Protein AF-A0A1Q9PB31-F1 (afdb_monomer)

Sequence (128 aa):
MGLLEYFLTTTDYSTPATEVIDMKRWLMDILACPVSDCRSELELEVFTSHNLEADGEDVEEIDEALITCPKCGRWYPVIDGIACMLPDNLRMDGKQRIEETAFLEKWKSRIASDIIENGIPFNLSSKD

Nearest PDB structures (foldseek):
  6ped-assembly1_B  TM=7.707E-01  e=3.924E-02  Homo sapiens
  6h1e-assembly1_B  TM=8.741E-01  e=3.099E-01  Homo sapiens
  8cm1-assembly1_A  TM=5.502E-01  e=1.393E+00  Vibrio cholerae
  6j6u-assembly1_A  TM=3.374E-01  e=1.680E+00  Rattus norvegicus
  6j6u-assembly1_B  TM=3.008E-01  e=2.159E+00  Rattus norvegicus

Structure (mmCIF, N/CA/C/O backbone):
data_AF-A0A1Q9PB31-F1
#
_entry.id   AF-A0A1Q9PB31-F1
#
loop_
_atom_site.group_PDB
_atom_site.id
_atom_site.type_symbol
_atom_site.label_atom_id
_atom_site.label_alt_id
_atom_site.label_comp_id
_atom_site.label_asym_id
_atom_site.label_entity_id
_atom_site.label_seq_id
_atom_site.pdbx_PDB_ins_code
_atom_site.Cartn_x
_atom_site.Cartn_y
_atom_site.Cartn_z
_atom_site.occupancy
_atom_site.B_iso_or_equiv
_atom_site.auth_seq_id
_atom_site.auth_comp_id
_atom_site.auth_asym_id
_atom_site.auth_atom_id
_atom_site.pdbx_PDB_model_num
ATOM 1 N N . MET A 1 1 ? -45.608 40.843 -12.382 1.00 43.25 1 MET A N 1
ATOM 2 C CA . MET A 1 1 ? -44.133 40.871 -12.448 1.00 43.25 1 MET A CA 1
ATOM 3 C C . MET A 1 1 ? -43.637 40.075 -11.261 1.00 43.25 1 MET A C 1
ATOM 5 O O . MET A 1 1 ? -43.737 40.558 -10.143 1.00 43.25 1 MET A O 1
ATOM 9 N N . GLY A 1 2 ? -43.308 38.805 -11.497 1.00 42.69 2 GLY A N 1
ATOM 10 C CA . GLY A 1 2 ? -42.937 37.858 -10.451 1.00 42.69 2 GLY A CA 1
ATOM 11 C C . GLY A 1 2 ? -41.508 38.105 -9.991 1.00 42.69 2 GLY A C 1
ATOM 12 O O . GLY A 1 2 ? -40.592 38.122 -10.809 1.00 42.69 2 GLY A O 1
ATOM 13 N N . LEU A 1 3 ? -41.348 38.313 -8.689 1.00 48.16 3 LEU A N 1
ATOM 14 C CA . LEU A 1 3 ? -40.068 38.257 -8.004 1.00 48.16 3 LEU A CA 1
ATOM 15 C C . LEU A 1 3 ? -39.685 36.779 -7.896 1.00 48.16 3 LEU A C 1
ATOM 17 O O . LEU A 1 3 ? -40.226 36.045 -7.076 1.00 48.16 3 LEU A O 1
ATOM 21 N N . LEU A 1 4 ? -38.798 36.332 -8.782 1.00 45.19 4 LEU A N 1
ATOM 22 C CA . LEU A 1 4 ? -38.023 35.115 -8.571 1.00 45.19 4 LEU A CA 1
ATOM 23 C C . LEU A 1 4 ? -36.955 35.448 -7.527 1.00 45.19 4 LEU A C 1
ATOM 25 O O . LEU A 1 4 ? -35.841 35.844 -7.865 1.00 45.19 4 LEU A O 1
ATOM 29 N N . GLU A 1 5 ? -37.320 35.330 -6.253 1.00 48.81 5 GLU A N 1
ATOM 30 C CA . GLU A 1 5 ? -36.352 35.191 -5.169 1.00 48.81 5 GLU A CA 1
ATOM 31 C C . GLU A 1 5 ? -35.698 33.818 -5.330 1.00 48.81 5 GLU A C 1
ATOM 33 O O . GLU A 1 5 ? -36.214 32.781 -4.915 1.00 48.81 5 GLU A O 1
ATOM 38 N N . TYR A 1 6 ? -34.579 33.816 -6.048 1.00 47.22 6 TYR A N 1
ATOM 39 C CA . TYR A 1 6 ? -33.664 32.693 -6.123 1.00 47.22 6 TYR A CA 1
ATOM 40 C C . TYR A 1 6 ? -33.068 32.531 -4.720 1.00 47.22 6 TYR A C 1
ATOM 42 O O . TYR A 1 6 ? -32.121 33.225 -4.351 1.00 47.22 6 TYR A O 1
ATOM 50 N N . PHE A 1 7 ? -33.680 31.668 -3.907 1.00 45.97 7 PHE A N 1
ATOM 51 C CA . PHE A 1 7 ? -33.103 31.182 -2.660 1.00 45.97 7 PHE A CA 1
ATOM 52 C C . PHE A 1 7 ? -31.785 30.480 -3.000 1.00 45.97 7 PHE A C 1
ATOM 54 O O . PHE A 1 7 ? -31.742 29.287 -3.291 1.00 45.97 7 PHE A O 1
ATOM 61 N N . LEU A 1 8 ? -30.694 31.241 -2.980 1.00 44.28 8 LEU A N 1
ATOM 62 C CA . LEU A 1 8 ? -29.371 30.707 -2.723 1.00 44.28 8 LEU A CA 1
ATOM 63 C C . LEU A 1 8 ? -29.416 30.211 -1.277 1.00 44.28 8 LEU A C 1
ATOM 65 O O . LEU A 1 8 ? -29.158 30.970 -0.347 1.00 44.28 8 LEU A O 1
ATOM 69 N N . THR A 1 9 ? -29.824 28.956 -1.075 1.00 47.12 9 THR A N 1
ATOM 70 C CA . THR A 1 9 ? -29.536 28.261 0.175 1.00 47.12 9 THR A CA 1
ATOM 71 C C . THR A 1 9 ? -28.024 28.225 0.273 1.00 47.12 9 THR A C 1
ATOM 73 O O . THR A 1 9 ? -27.353 27.510 -0.471 1.00 47.12 9 THR A O 1
ATOM 76 N N . THR A 1 10 ? -27.499 29.086 1.131 1.00 42.81 10 THR A N 1
ATOM 77 C CA . THR A 1 10 ? -26.133 29.052 1.613 1.00 42.81 10 THR A CA 1
ATOM 78 C C . THR A 1 10 ? -25.842 27.616 2.023 1.00 42.81 10 THR A C 1
ATOM 80 O O . THR A 1 10 ? -26.400 27.125 3.002 1.00 42.81 10 THR A O 1
ATOM 83 N N . THR A 1 11 ? -25.025 26.909 1.246 1.00 41.41 11 THR A N 1
ATOM 84 C CA . THR A 1 11 ? -24.346 25.719 1.746 1.00 41.41 11 THR A CA 1
ATOM 85 C C . THR A 1 11 ? -23.469 26.212 2.883 1.00 41.41 11 THR A C 1
ATOM 87 O O . THR A 1 11 ? -22.423 26.818 2.642 1.00 41.41 11 THR A O 1
ATOM 90 N N . ASP A 1 12 ? -23.961 26.060 4.108 1.00 41.66 12 ASP A N 1
ATOM 91 C CA . ASP A 1 12 ? -23.190 26.247 5.325 1.00 41.66 12 ASP A CA 1
ATOM 92 C C . ASP A 1 12 ? -22.089 25.179 5.294 1.00 41.66 12 ASP A C 1
ATOM 94 O O . ASP A 1 12 ? -22.291 24.026 5.666 1.00 41.66 12 ASP A O 1
ATOM 98 N N . TYR A 1 13 ? -20.933 25.539 4.730 1.00 46.16 13 TYR A N 1
ATOM 99 C CA . TYR A 1 13 ? -19.692 24.769 4.809 1.00 46.16 13 TYR A CA 1
ATOM 100 C C . TYR A 1 13 ? -19.135 24.930 6.228 1.00 46.16 13 TYR A C 1
ATOM 102 O O . TYR A 1 13 ? -18.105 25.560 6.456 1.00 46.16 13 TYR A O 1
ATOM 110 N N . SER A 1 14 ? -19.871 24.404 7.199 1.00 52.66 14 SER A N 1
ATOM 111 C CA . SER A 1 14 ? -19.438 24.241 8.581 1.00 52.66 14 SER A CA 1
ATOM 112 C C . SER A 1 14 ? -19.241 22.758 8.886 1.00 52.66 14 SER A C 1
ATOM 114 O O . SER A 1 14 ? -19.644 22.261 9.930 1.00 52.66 14 SER A O 1
ATOM 116 N N . THR A 1 15 ? -18.598 22.025 7.973 1.00 55.03 15 THR A N 1
ATOM 117 C CA . THR A 1 15 ? -18.034 20.715 8.303 1.00 55.03 15 THR A CA 1
ATOM 118 C C . THR A 1 15 ? -16.854 20.941 9.259 1.00 55.03 15 THR A C 1
ATOM 120 O O . THR A 1 15 ? -15.930 21.684 8.907 1.00 55.03 15 THR A O 1
ATOM 123 N N . PRO A 1 16 ? -16.857 20.369 10.478 1.00 51.62 16 PRO A N 1
ATOM 124 C CA . PRO A 1 16 ? -15.686 20.413 11.339 1.00 51.62 16 PRO A CA 1
ATOM 125 C C . PRO A 1 16 ? -14.508 19.740 10.625 1.00 51.62 16 PRO A C 1
ATOM 127 O O . PRO A 1 16 ? -14.679 18.753 9.915 1.00 51.62 16 PRO A O 1
ATOM 130 N N . ALA A 1 17 ? -13.307 20.294 10.792 1.00 51.03 17 ALA A N 1
ATOM 131 C CA . ALA A 1 17 ? -12.072 19.885 10.116 1.00 51.03 17 ALA A CA 1
ATOM 132 C C . ALA A 1 17 ? -11.529 18.501 10.554 1.00 51.03 17 ALA A C 1
ATOM 134 O O . ALA A 1 17 ? -10.317 18.321 10.638 1.00 51.03 17 ALA A O 1
ATOM 135 N N . THR A 1 18 ? -12.399 17.546 10.885 1.00 51.62 18 THR A N 1
ATOM 136 C CA . THR A 1 18 ? -12.035 16.271 11.522 1.00 51.62 18 THR A CA 1
ATOM 137 C C . THR A 1 18 ? -12.705 15.036 10.924 1.00 51.62 18 THR A C 1
ATOM 139 O O . THR A 1 18 ? -12.462 13.952 11.432 1.00 51.62 18 THR A O 1
ATOM 142 N N . GLU A 1 19 ? -13.501 15.147 9.860 1.00 57.59 19 GLU A N 1
ATOM 143 C CA . GLU A 1 19 ? -13.928 13.961 9.099 1.00 57.59 19 GLU A CA 1
ATOM 144 C C . GLU A 1 19 ? -12.943 13.725 7.949 1.00 57.59 19 GLU A C 1
ATOM 146 O O . GLU A 1 19 ? -13.194 14.069 6.792 1.00 57.59 19 GLU A O 1
ATOM 151 N N . VAL A 1 20 ? -11.758 13.215 8.293 1.00 60.16 20 VAL A N 1
ATOM 152 C CA . VAL A 1 20 ? -10.903 12.547 7.307 1.00 60.16 20 VAL A CA 1
ATOM 153 C C . VAL A 1 20 ? -11.622 11.245 6.969 1.00 60.16 20 VAL A C 1
ATOM 155 O O . VAL A 1 20 ? -11.999 10.508 7.868 1.00 60.16 20 VAL A O 1
ATOM 158 N N . ILE A 1 21 ? -11.917 11.022 5.689 1.00 70.25 21 ILE A N 1
ATOM 159 C CA . ILE A 1 21 ? -12.553 9.780 5.245 1.00 70.25 21 ILE A CA 1
ATOM 160 C C . ILE A 1 21 ? -11.434 8.756 5.106 1.00 70.25 21 ILE A C 1
ATOM 162 O O . ILE A 1 21 ? -10.625 8.878 4.182 1.00 70.25 21 ILE A O 1
ATOM 166 N N . ASP A 1 22 ? -11.398 7.782 6.010 1.00 88.94 22 ASP A N 1
ATOM 167 C CA . ASP A 1 22 ? -10.352 6.770 6.043 1.00 88.94 22 ASP A CA 1
ATOM 168 C C . ASP A 1 22 ? -10.702 5.540 5.175 1.00 88.94 22 ASP A C 1
ATOM 170 O O . ASP A 1 22 ? -11.779 5.440 4.565 1.00 88.94 22 ASP A O 1
ATOM 174 N N . MET A 1 23 ? -9.770 4.588 5.028 1.00 94.94 23 MET A N 1
ATOM 175 C CA . MET A 1 23 ? -9.977 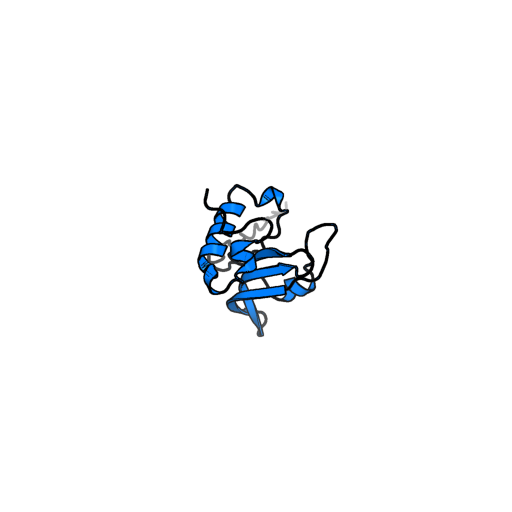3.451 4.127 1.00 94.94 23 MET A CA 1
ATOM 176 C C . MET A 1 23 ? -11.007 2.487 4.715 1.00 94.94 23 MET A C 1
ATOM 178 O O . MET A 1 23 ? -10.771 1.817 5.719 1.00 94.94 23 MET A O 1
ATOM 182 N N . LYS A 1 24 ? -12.132 2.306 4.024 1.00 94.12 24 LYS A N 1
ATOM 183 C CA . LYS A 1 24 ? -13.128 1.297 4.405 1.00 94.12 24 LYS A CA 1
ATOM 184 C C . LYS A 1 24 ? -12.643 -0.112 4.079 1.00 94.12 24 LYS A C 1
ATOM 186 O O . LYS A 1 24 ? -12.180 -0.371 2.967 1.00 94.12 24 LYS A O 1
ATOM 191 N N . ARG A 1 25 ? -12.843 -1.063 4.997 1.00 94.38 25 ARG A N 1
ATOM 192 C CA . ARG A 1 25 ? -12.388 -2.456 4.820 1.00 94.38 25 ARG A CA 1
ATOM 193 C C . ARG A 1 25 ? -12.965 -3.149 3.580 1.00 94.38 25 ARG A C 1
ATOM 195 O O . ARG A 1 25 ? -12.232 -3.872 2.910 1.00 94.38 25 ARG A O 1
ATOM 202 N N . TRP A 1 26 ? -14.230 -2.890 3.237 1.00 93.94 26 TRP A N 1
ATOM 203 C CA . TRP A 1 26 ? -14.885 -3.473 2.052 1.00 93.94 26 TRP A CA 1
ATOM 204 C C . TRP A 1 26 ? -14.193 -3.096 0.734 1.00 93.94 26 TRP A C 1
ATOM 206 O O . TRP A 1 26 ? -14.376 -3.774 -0.272 1.00 93.94 26 TRP A O 1
ATOM 216 N N . LEU A 1 27 ? -13.363 -2.043 0.711 1.00 95.38 27 LEU A N 1
ATOM 217 C CA . LEU A 1 27 ? -12.576 -1.690 -0.469 1.00 95.38 27 LEU A CA 1
ATOM 218 C C . LEU A 1 27 ? -11.694 -2.871 -0.921 1.00 95.38 27 LEU A C 1
ATOM 220 O O . LEU A 1 27 ? -11.500 -3.065 -2.119 1.00 95.38 27 LEU A O 1
ATOM 224 N N . MET A 1 28 ? -11.236 -3.716 0.009 1.00 96.81 28 MET A N 1
ATOM 225 C CA . MET A 1 28 ? -10.475 -4.929 -0.314 1.00 96.81 28 MET A CA 1
ATOM 226 C C . MET A 1 28 ? -11.270 -5.966 -1.120 1.00 96.81 28 MET A C 1
ATOM 228 O O . MET A 1 28 ? -10.652 -6.755 -1.828 1.00 96.81 28 MET A O 1
ATOM 232 N N . ASP A 1 29 ? -12.605 -5.934 -1.088 1.00 96.69 29 ASP A N 1
ATOM 233 C CA . ASP A 1 29 ? -13.455 -6.845 -1.869 1.00 96.69 29 ASP A CA 1
ATOM 234 C C . ASP A 1 29 ? -13.458 -6.496 -3.367 1.00 96.69 29 ASP A C 1
ATOM 236 O O . ASP A 1 29 ? -13.816 -7.323 -4.207 1.00 96.69 29 ASP A O 1
ATOM 240 N N . ILE A 1 30 ? -13.076 -5.260 -3.712 1.00 97.19 30 ILE A N 1
ATOM 241 C CA . ILE A 1 30 ? -13.055 -4.765 -5.095 1.00 97.19 30 ILE A CA 1
ATOM 242 C C . ILE A 1 30 ? -11.649 -4.442 -5.608 1.00 97.19 30 ILE A C 1
ATOM 244 O O . ILE A 1 30 ? -11.456 -4.316 -6.821 1.00 97.19 30 ILE A O 1
ATOM 248 N N . LEU A 1 31 ? -10.665 -4.283 -4.718 1.00 97.19 31 LEU A N 1
ATOM 249 C CA . LEU A 1 31 ? -9.284 -4.035 -5.110 1.00 97.19 31 LEU A CA 1
ATOM 250 C C . LEU A 1 31 ? -8.623 -5.302 -5.660 1.00 97.19 31 LEU A C 1
ATOM 252 O O . LEU A 1 31 ? -8.804 -6.412 -5.175 1.00 97.19 31 LEU A O 1
ATOM 256 N N . ALA A 1 32 ? -7.772 -5.101 -6.660 1.00 97.94 32 ALA A N 1
ATOM 257 C CA . ALA A 1 32 ? -6.876 -6.114 -7.196 1.00 97.94 32 ALA A CA 1
ATOM 258 C C . ALA A 1 32 ? -5.522 -5.473 -7.491 1.00 97.94 32 ALA A C 1
ATOM 260 O O . ALA A 1 32 ? -5.426 -4.253 -7.659 1.00 97.94 32 ALA A O 1
ATOM 261 N N . CYS A 1 33 ? -4.468 -6.286 -7.594 1.00 98.38 33 CYS A N 1
ATOM 262 C CA . CYS A 1 33 ? -3.139 -5.779 -7.925 1.00 98.38 33 CYS A CA 1
ATOM 263 C C . CYS A 1 33 ? -3.185 -4.901 -9.197 1.00 98.38 33 CYS A C 1
ATOM 265 O O . CYS A 1 33 ? -3.637 -5.376 -10.245 1.00 98.38 33 CYS A O 1
ATOM 267 N N . PRO A 1 34 ? -2.707 -3.640 -9.149 1.00 97.50 34 PRO A N 1
ATOM 268 C CA . PRO A 1 34 ? -2.843 -2.689 -10.253 1.00 97.50 34 PRO A CA 1
ATOM 269 C C . PRO A 1 34 ? -1.918 -3.006 -11.435 1.00 97.50 34 PRO A C 1
ATOM 271 O O . PRO A 1 34 ? -2.101 -2.464 -12.525 1.00 97.50 34 PRO A O 1
ATOM 274 N N . VAL A 1 35 ? -0.941 -3.902 -11.253 1.00 97.94 35 VAL A N 1
ATOM 275 C CA . VAL A 1 35 ? -0.048 -4.354 -12.327 1.00 97.94 35 VAL A CA 1
ATOM 276 C C . VAL A 1 35 ? -0.859 -5.105 -13.384 1.00 97.94 35 VAL A C 1
ATOM 278 O O . VAL A 1 35 ? -1.523 -6.098 -13.071 1.00 97.94 35 VAL A O 1
ATOM 281 N N . SER A 1 36 ? -0.771 -4.641 -14.636 1.00 94.75 36 SER A N 1
ATOM 282 C CA . SER A 1 36 ? -1.597 -5.095 -15.767 1.00 94.75 36 SER A CA 1
ATOM 283 C C . SER A 1 36 ? -1.614 -6.610 -15.944 1.00 94.75 36 SER A C 1
ATOM 285 O O . SER A 1 36 ? -2.680 -7.174 -16.171 1.00 94.75 36 SER A O 1
ATOM 287 N N . ASP A 1 37 ? -0.458 -7.249 -15.768 1.00 96.38 37 ASP A N 1
ATOM 288 C CA . ASP A 1 37 ? -0.259 -8.678 -16.029 1.00 96.38 37 ASP A CA 1
ATOM 289 C C . ASP A 1 37 ? -0.384 -9.524 -14.746 1.00 96.38 37 ASP A C 1
ATOM 291 O O . ASP A 1 37 ? -0.284 -10.753 -14.768 1.00 96.38 37 ASP A O 1
ATOM 295 N N . CYS A 1 38 ? -0.607 -8.872 -13.599 1.00 97.81 38 CYS A N 1
ATOM 296 C CA . CYS A 1 38 ? -0.761 -9.537 -12.312 1.00 97.81 38 CYS A CA 1
ATOM 297 C C . CYS A 1 38 ? -2.237 -9.733 -11.959 1.00 97.81 38 CYS A C 1
ATOM 299 O O . CYS A 1 38 ? -2.669 -10.886 -11.857 1.00 97.81 38 CYS A O 1
ATOM 301 N N . ARG A 1 39 ? -2.968 -8.619 -11.757 1.00 97.31 39 ARG A N 1
ATOM 302 C CA . ARG A 1 39 ? -4.405 -8.535 -11.406 1.00 97.31 39 ARG A CA 1
ATOM 303 C C . ARG A 1 39 ? -4.884 -9.528 -10.336 1.00 97.31 39 ARG A C 1
ATOM 305 O O . ARG A 1 39 ? -6.039 -9.930 -10.348 1.00 97.31 39 ARG A O 1
ATOM 312 N N . SER A 1 40 ? -3.991 -9.977 -9.458 1.00 97.94 40 SER A N 1
ATOM 313 C CA . SER A 1 40 ? -4.297 -11.000 -8.451 1.00 97.94 40 SER A CA 1
ATOM 314 C C . SER A 1 40 ? -4.819 -10.389 -7.163 1.00 97.94 40 SER A C 1
ATOM 316 O O . SER A 1 40 ? -4.728 -9.172 -6.977 1.00 97.94 40 SER A O 1
ATOM 318 N N . GLU A 1 41 ? -5.348 -11.258 -6.304 1.00 98.06 41 GLU A N 1
ATOM 319 C CA . GLU A 1 41 ? -5.808 -10.916 -4.962 1.00 98.06 41 GLU A CA 1
ATOM 320 C C . GLU A 1 41 ? -4.693 -10.265 -4.135 1.00 98.06 41 GLU A C 1
ATOM 322 O O . GLU A 1 41 ? -3.493 -10.456 -4.384 1.00 98.06 41 GLU A O 1
ATOM 327 N N . LEU A 1 42 ? -5.128 -9.442 -3.189 1.00 98.56 42 LEU A N 1
ATOM 328 C CA . LEU A 1 42 ? -4.291 -8.636 -2.318 1.00 98.56 42 LEU A CA 1
ATOM 329 C C . LEU A 1 42 ? -4.522 -9.053 -0.868 1.00 98.56 42 LEU A C 1
ATOM 331 O O . LEU A 1 42 ? -5.643 -9.370 -0.479 1.00 98.56 42 LEU A O 1
ATOM 335 N N . GLU A 1 43 ? -3.465 -9.003 -0.073 1.00 98.44 43 GLU A N 1
ATOM 336 C CA . GLU A 1 43 ? -3.515 -9.203 1.372 1.00 98.44 43 GLU A CA 1
ATOM 337 C C . GLU A 1 43 ? -3.393 -7.847 2.074 1.00 98.44 43 GLU A C 1
ATOM 339 O O . GLU A 1 43 ? -2.791 -6.920 1.532 1.00 98.44 43 GLU A O 1
ATOM 344 N N . LEU A 1 44 ? -3.985 -7.720 3.263 1.00 98.44 44 LEU A N 1
ATOM 345 C CA . LEU A 1 44 ? -4.017 -6.484 4.046 1.00 98.44 44 LEU A CA 1
ATOM 346 C C . LEU A 1 44 ? -3.533 -6.755 5.472 1.00 98.44 44 LEU A C 1
ATOM 348 O O . LEU A 1 44 ? -4.124 -7.563 6.188 1.00 98.44 44 LEU A O 1
ATOM 352 N N . GLU A 1 45 ? -2.524 -6.012 5.911 1.00 98.38 45 GLU A N 1
ATOM 353 C CA . GLU A 1 45 ? -2.090 -5.945 7.304 1.00 98.38 45 GLU A CA 1
ATOM 354 C C . GLU A 1 45 ? -2.425 -4.566 7.883 1.00 98.38 45 GLU A C 1
ATOM 356 O O . GLU A 1 45 ? -1.870 -3.559 7.454 1.00 98.38 45 GLU A O 1
ATOM 361 N N . VAL A 1 46 ? -3.329 -4.507 8.864 1.00 98.50 46 VAL A N 1
ATOM 362 C CA . VAL A 1 46 ? -3.737 -3.239 9.491 1.00 98.50 46 VAL A CA 1
ATOM 363 C C . VAL A 1 46 ? -2.788 -2.861 10.625 1.00 98.50 46 VAL A C 1
ATOM 365 O O . VAL A 1 46 ? -2.513 -3.655 11.535 1.00 98.50 46 VAL A O 1
ATOM 368 N N . PHE A 1 47 ? -2.299 -1.623 10.585 1.00 98.25 47 PHE A N 1
ATOM 369 C CA . PHE A 1 47 ? -1.440 -1.063 11.617 1.00 98.25 47 PHE A CA 1
ATOM 370 C C . PHE A 1 47 ? -2.211 -0.222 12.623 1.00 98.25 47 PHE A C 1
ATOM 372 O O . PHE A 1 47 ? -2.032 -0.452 13.825 1.00 98.25 47 PHE A O 1
ATOM 379 N N . THR A 1 48 ? -3.075 0.670 12.141 1.00 97.94 48 THR A N 1
ATOM 380 C CA . THR A 1 48 ? -4.027 1.441 12.945 1.00 97.94 48 THR A CA 1
ATOM 381 C C . THR A 1 48 ? -5.383 1.504 12.248 1.00 97.94 48 THR A C 1
ATOM 383 O O . THR A 1 48 ? -5.471 1.520 11.018 1.00 97.94 48 THR A O 1
ATOM 386 N N . SER A 1 49 ? -6.435 1.488 13.056 1.00 96.62 49 SER A N 1
ATOM 387 C CA . SER A 1 49 ? -7.812 1.706 12.636 1.00 96.62 49 SER A CA 1
ATOM 388 C C . SER A 1 49 ? -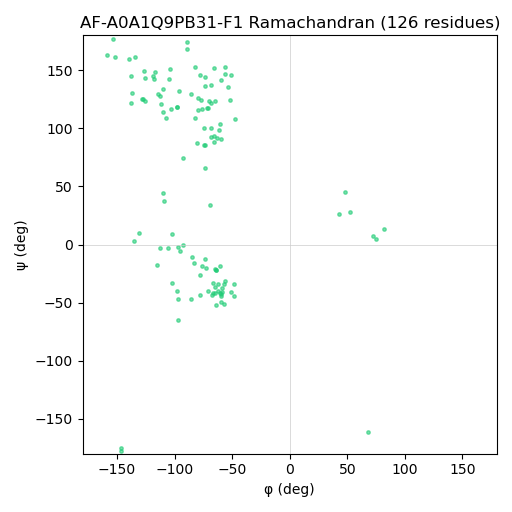8.601 2.302 13.793 1.00 96.62 49 SER A C 1
ATOM 390 O O . SER A 1 49 ? -8.207 2.196 14.965 1.00 96.62 49 SER A O 1
ATOM 392 N N . HIS A 1 50 ? -9.737 2.902 13.468 1.00 93.38 50 HIS A N 1
ATOM 393 C CA . HIS A 1 50 ? -10.706 3.370 14.441 1.00 93.38 50 HIS A CA 1
ATOM 394 C C . HIS A 1 50 ? -12.125 2.964 14.021 1.00 93.38 50 HIS A C 1
ATOM 396 O O . HIS A 1 50 ? -12.368 2.590 12.877 1.00 93.38 50 HIS A O 1
ATOM 402 N N . ASN A 1 51 ? -13.061 2.982 14.972 1.00 91.06 51 ASN A N 1
ATOM 403 C CA . ASN A 1 51 ? -14.470 2.712 14.690 1.00 91.06 51 ASN A CA 1
ATOM 404 C C . ASN A 1 51 ? -15.266 4.014 14.702 1.00 91.06 51 ASN A C 1
ATOM 406 O O . ASN A 1 51 ? -15.029 4.880 15.549 1.00 91.06 51 ASN A O 1
ATOM 410 N N . LEU A 1 52 ? -16.235 4.103 13.798 1.00 88.44 52 LEU A N 1
ATOM 411 C CA . LEU A 1 52 ? -17.210 5.181 13.707 1.00 88.44 52 LEU A CA 1
ATOM 412 C C . LEU A 1 52 ? -18.618 4.588 13.716 1.00 88.44 52 LEU A C 1
ATOM 414 O O . LEU A 1 52 ? -18.862 3.546 13.109 1.00 88.44 52 LEU A O 1
ATOM 418 N N . GLU A 1 53 ? -19.551 5.279 14.365 1.00 87.88 53 GLU A N 1
ATOM 419 C CA . GLU A 1 53 ? -20.972 4.955 14.253 1.00 87.88 53 GLU A CA 1
ATOM 420 C C . GLU A 1 53 ? -21.520 5.541 12.943 1.00 87.88 53 GLU A C 1
ATOM 422 O O . GLU A 1 53 ? -21.577 6.761 12.771 1.00 87.88 53 GLU A O 1
ATOM 427 N N . ALA A 1 54 ? -21.957 4.678 12.028 1.00 83.75 54 ALA A N 1
ATOM 428 C CA . ALA A 1 54 ? -22.624 5.055 10.786 1.00 83.75 54 ALA A CA 1
ATOM 429 C C . ALA A 1 54 ? -23.947 4.292 10.669 1.00 83.75 54 ALA A C 1
ATOM 431 O O . ALA A 1 54 ? -23.977 3.072 10.783 1.00 83.75 54 ALA A O 1
ATOM 432 N N . ASP A 1 55 ? -25.058 5.010 10.484 1.00 87.69 55 ASP A N 1
ATOM 433 C CA . ASP A 1 55 ? -26.409 4.431 10.393 1.00 87.69 55 ASP A CA 1
ATOM 434 C C . ASP A 1 55 ? -26.794 3.497 11.568 1.00 87.69 55 ASP A C 1
ATOM 436 O O . ASP A 1 55 ? -27.644 2.618 11.435 1.00 87.69 55 ASP A O 1
ATOM 440 N N . GLY A 1 56 ? -26.213 3.729 12.752 1.00 89.12 56 GLY A N 1
ATOM 441 C CA . GLY A 1 56 ? -26.449 2.922 13.954 1.00 89.12 56 GLY A CA 1
ATOM 442 C C . GLY A 1 56 ? -25.635 1.626 14.022 1.00 89.12 56 GLY A C 1
ATOM 443 O O . GLY A 1 56 ? -25.935 0.774 14.859 1.00 89.12 56 GLY A O 1
ATOM 444 N N . GLU A 1 57 ? -24.626 1.478 13.163 1.00 88.75 57 GLU A N 1
ATOM 445 C CA . GLU A 1 57 ? -23.680 0.363 13.154 1.00 88.75 57 GLU A CA 1
ATOM 446 C C . GLU A 1 57 ? -22.248 0.860 13.408 1.00 88.75 57 GLU A C 1
ATOM 448 O O . GLU A 1 57 ? -21.855 1.921 12.921 1.00 88.75 57 GLU A O 1
ATOM 453 N N . ASP A 1 58 ? -21.462 0.078 14.157 1.00 89.44 58 ASP A N 1
ATOM 454 C CA . ASP A 1 58 ? -20.023 0.306 14.322 1.00 89.44 58 ASP A CA 1
ATOM 455 C C . ASP A 1 58 ? -19.286 -0.149 13.056 1.00 89.44 58 ASP A C 1
ATOM 457 O O . ASP A 1 58 ? -19.273 -1.337 12.715 1.00 89.44 58 ASP A O 1
ATOM 461 N N . VAL A 1 59 ? -18.650 0.796 12.367 1.00 89.62 59 VAL A N 1
ATOM 462 C CA . VAL A 1 59 ? -17.879 0.559 11.144 1.00 89.62 59 VAL A CA 1
ATOM 463 C C . VAL A 1 59 ? -16.408 0.858 11.404 1.00 89.62 59 VAL A C 1
ATOM 465 O O . VAL A 1 59 ? -16.065 1.928 11.897 1.00 89.62 59 VAL A O 1
ATOM 468 N N . GLU A 1 60 ? -15.534 -0.081 11.039 1.00 92.06 60 GLU A N 1
ATOM 469 C CA . GLU A 1 60 ? -14.084 0.116 11.094 1.00 92.06 60 GLU A CA 1
ATOM 470 C C . GLU A 1 60 ? -13.597 0.917 9.876 1.00 92.06 60 GLU A C 1
ATOM 472 O O . GLU A 1 60 ? -13.803 0.508 8.724 1.00 92.06 60 GLU A O 1
ATOM 477 N N . GLU A 1 61 ? -12.882 2.008 10.139 1.00 94.00 61 GLU A N 1
ATOM 478 C CA . GLU A 1 61 ? -12.096 2.747 9.155 1.00 94.00 61 GLU A CA 1
ATOM 479 C C . GLU A 1 61 ? -10.595 2.574 9.431 1.00 94.00 61 GLU A C 1
ATOM 481 O O . GLU A 1 61 ? -10.131 2.602 10.572 1.00 94.00 61 GLU A O 1
ATOM 486 N N . ILE A 1 62 ? -9.832 2.302 8.373 1.00 97.12 62 ILE A N 1
ATOM 487 C CA . ILE A 1 62 ? -8.406 1.979 8.434 1.00 97.12 62 ILE A CA 1
ATOM 488 C C . ILE A 1 62 ? -7.602 3.241 8.125 1.00 97.12 62 ILE A C 1
ATOM 490 O O . ILE A 1 62 ? -7.664 3.725 6.995 1.00 97.12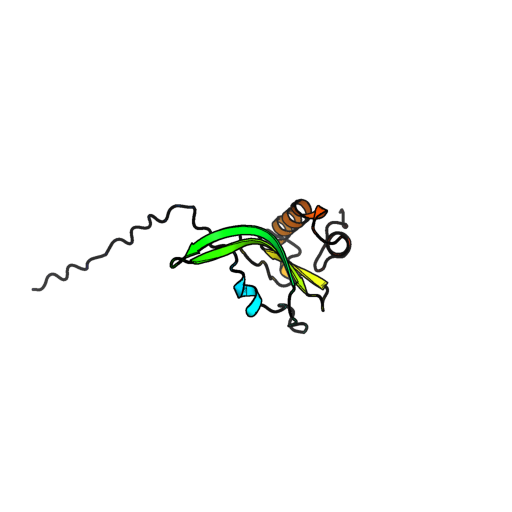 62 ILE A O 1
ATOM 494 N N . ASP A 1 63 ? -6.791 3.703 9.079 1.00 96.62 63 ASP A N 1
ATOM 495 C CA . ASP A 1 63 ? -5.923 4.875 8.884 1.00 96.62 63 ASP A CA 1
ATOM 496 C C . ASP A 1 63 ? -4.594 4.464 8.236 1.00 96.62 63 ASP A C 1
ATOM 498 O O . ASP A 1 63 ? -4.137 5.073 7.267 1.00 96.62 63 ASP A O 1
ATOM 502 N N . GLU A 1 64 ? -3.965 3.402 8.754 1.00 98.31 64 GLU A N 1
ATOM 503 C CA . GLU A 1 64 ? -2.670 2.918 8.279 1.00 98.31 64 GLU A CA 1
ATOM 504 C C . GLU A 1 64 ? -2.643 1.400 8.156 1.00 98.31 64 GLU A C 1
ATOM 506 O O . GLU A 1 64 ? -2.959 0.657 9.089 1.00 98.31 64 GLU A O 1
ATOM 511 N N . ALA A 1 65 ? -2.196 0.922 7.002 1.00 98.62 65 ALA A N 1
ATOM 512 C CA . ALA A 1 65 ? -2.102 -0.498 6.699 1.00 98.62 65 ALA A CA 1
ATOM 513 C C . ALA A 1 65 ? -1.100 -0.762 5.576 1.00 98.62 65 ALA A C 1
ATOM 515 O O . ALA A 1 65 ? -0.741 0.135 4.815 1.00 98.6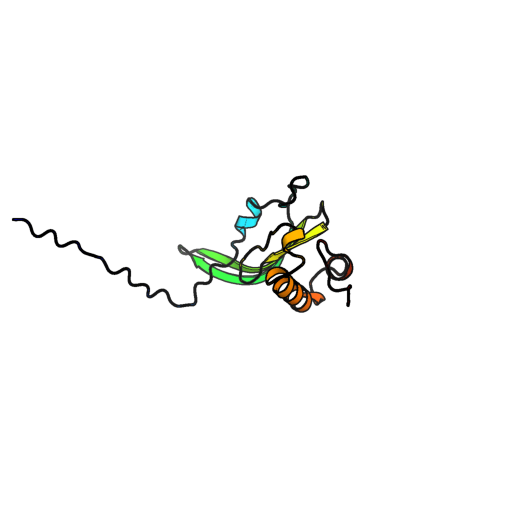2 65 ALA A O 1
ATOM 516 N N . LEU A 1 66 ? -0.665 -2.009 5.444 1.00 98.75 66 LEU A N 1
ATOM 517 C CA . LEU A 1 66 ? 0.139 -2.475 4.325 1.00 98.75 66 LEU A CA 1
ATOM 518 C C . LEU A 1 66 ? -0.672 -3.454 3.483 1.00 98.75 66 LEU A C 1
ATOM 520 O O . LEU A 1 66 ? -1.104 -4.497 3.965 1.00 98.75 66 LEU A O 1
ATOM 524 N N . ILE A 1 67 ? -0.844 -3.126 2.210 1.00 98.81 67 ILE A N 1
ATOM 525 C CA . ILE A 1 67 ? -1.418 -4.019 1.212 1.00 98.81 67 ILE A CA 1
ATOM 526 C C . ILE A 1 67 ? -0.273 -4.707 0.472 1.00 98.81 67 ILE A C 1
ATOM 528 O O . ILE A 1 67 ? 0.650 -4.043 -0.001 1.00 98.81 67 ILE A O 1
ATOM 532 N N . TH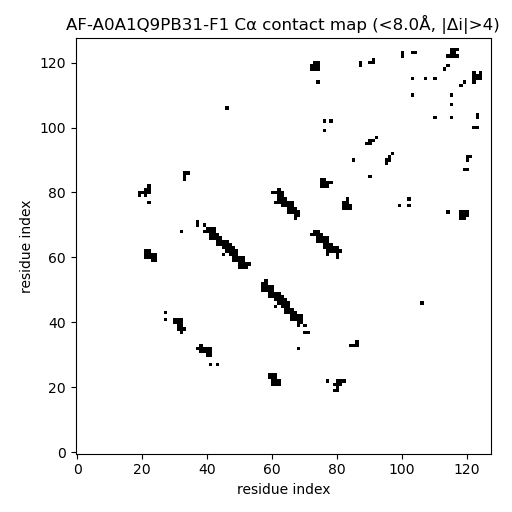R A 1 68 ? -0.327 -6.023 0.311 1.00 98.62 68 THR A N 1
ATOM 533 C CA . THR A 1 68 ? 0.692 -6.794 -0.415 1.00 98.62 68 THR A CA 1
ATOM 534 C C . THR A 1 68 ? 0.058 -7.659 -1.495 1.00 98.62 68 THR A C 1
ATOM 536 O O . THR A 1 68 ? -1.084 -8.100 -1.393 1.00 98.62 68 THR A O 1
ATOM 539 N N . CYS A 1 69 ? 0.792 -7.891 -2.583 1.00 98.56 69 CYS A N 1
ATOM 540 C CA . CYS A 1 69 ? 0.393 -8.854 -3.600 1.00 98.56 69 CYS A CA 1
ATOM 541 C C . CYS A 1 69 ? 1.284 -10.101 -3.513 1.00 98.56 69 CYS A C 1
ATOM 543 O O . CYS A 1 69 ? 2.439 -10.034 -3.950 1.00 98.56 69 CYS A O 1
ATOM 545 N N . PRO A 1 70 ? 0.767 -11.258 -3.058 1.00 97.75 70 PRO A N 1
ATOM 546 C CA . PRO A 1 70 ? 1.569 -12.476 -2.917 1.00 97.75 70 PRO A CA 1
ATOM 547 C C . PRO A 1 70 ? 2.075 -13.026 -4.261 1.00 97.75 70 PRO A C 1
ATOM 549 O O . PRO A 1 70 ? 3.070 -13.744 -4.303 1.00 97.75 70 PRO A O 1
ATOM 552 N N . LYS A 1 71 ? 1.436 -12.672 -5.388 1.00 98.31 71 LYS A N 1
ATOM 553 C CA . LYS A 1 71 ? 1.871 -13.113 -6.724 1.00 98.31 71 LYS A CA 1
ATOM 554 C C . LYS A 1 71 ? 3.077 -12.342 -7.261 1.00 98.31 71 LYS A C 1
ATOM 556 O O . LYS A 1 71 ? 3.939 -12.950 -7.887 1.00 98.31 71 LYS A O 1
ATOM 561 N N . CYS A 1 72 ? 3.113 -11.015 -7.110 1.00 97.81 72 CYS A N 1
ATOM 562 C CA . CYS A 1 72 ? 4.163 -10.181 -7.716 1.00 97.81 72 CYS A CA 1
ATOM 563 C C . CYS A 1 72 ? 5.112 -9.521 -6.707 1.00 97.81 72 CYS A C 1
ATOM 565 O O . CYS A 1 72 ? 6.031 -8.825 -7.136 1.00 97.81 72 CYS A O 1
ATOM 567 N N . GLY A 1 73 ? 4.884 -9.706 -5.404 1.00 97.38 73 GLY A N 1
ATOM 568 C CA . GLY A 1 73 ? 5.746 -9.209 -4.327 1.00 97.38 73 GLY A CA 1
ATOM 569 C C . GLY A 1 73 ? 5.687 -7.697 -4.094 1.00 97.38 73 GLY A C 1
ATOM 570 O O . GLY A 1 73 ? 6.484 -7.166 -3.327 1.00 97.38 73 GLY A O 1
ATOM 571 N N . ARG A 1 74 ? 4.772 -6.977 -4.757 1.00 98.44 74 ARG A N 1
ATOM 572 C CA . ARG A 1 74 ? 4.608 -5.533 -4.544 1.00 98.44 74 ARG A CA 1
ATOM 573 C C . ARG A 1 74 ? 3.846 -5.248 -3.269 1.00 98.44 74 ARG A C 1
ATOM 575 O O . ARG A 1 74 ? 2.892 -5.952 -2.940 1.00 98.44 74 ARG A O 1
ATOM 582 N N . TRP A 1 75 ? 4.231 -4.157 -2.631 1.00 98.62 75 TRP A N 1
ATOM 583 C CA . TRP A 1 75 ? 3.559 -3.611 -1.466 1.00 98.62 75 TRP A CA 1
ATOM 584 C C . TRP A 1 75 ? 3.005 -2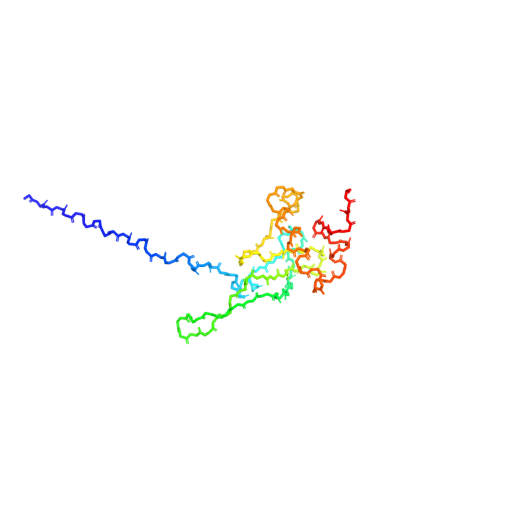.216 -1.777 1.00 98.62 75 TRP A C 1
ATOM 586 O O . TRP A 1 75 ? 3.580 -1.477 -2.580 1.00 98.62 75 TRP A O 1
ATOM 596 N N . TYR A 1 76 ? 1.889 -1.858 -1.152 1.00 98.56 76 TYR A N 1
ATOM 597 C CA . TYR A 1 76 ? 1.194 -0.579 -1.285 1.00 98.56 76 TYR A CA 1
ATOM 598 C C . TYR A 1 76 ? 0.741 -0.139 0.109 1.00 98.56 76 TYR A C 1
ATOM 600 O O . TYR A 1 76 ? 0.034 -0.900 0.768 1.00 98.56 76 TYR A O 1
ATOM 608 N N . PRO A 1 77 ? 1.144 1.034 0.603 1.00 98.56 77 PRO A N 1
ATOM 609 C CA . PRO A 1 77 ? 0.704 1.480 1.912 1.00 98.56 77 PRO A CA 1
ATOM 610 C C . PRO A 1 77 ? -0.681 2.127 1.832 1.00 98.56 77 PRO A C 1
ATOM 612 O O . PRO A 1 77 ? -1.070 2.696 0.810 1.00 98.56 77 PRO A O 1
ATOM 61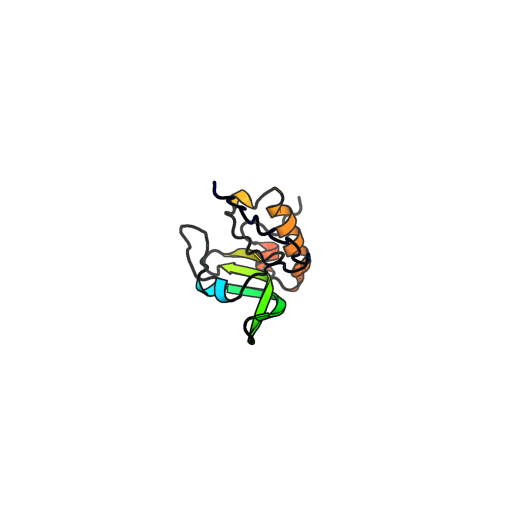5 N N . VAL A 1 78 ? -1.403 2.057 2.940 1.00 98.50 78 VAL A N 1
ATOM 616 C CA . VAL A 1 78 ? -2.519 2.939 3.266 1.00 98.50 78 VAL A CA 1
ATOM 617 C C . VAL A 1 78 ? -1.949 4.002 4.195 1.00 98.50 78 VAL A C 1
ATOM 619 O O . VAL A 1 78 ? -1.396 3.653 5.238 1.00 98.50 78 VAL A O 1
ATOM 622 N N . ILE A 1 79 ? -2.003 5.264 3.774 1.00 97.44 79 ILE A N 1
ATOM 623 C CA . ILE A 1 79 ? -1.464 6.411 4.517 1.00 97.44 79 ILE A CA 1
ATOM 624 C C . ILE A 1 79 ? -2.593 7.419 4.673 1.00 97.44 79 ILE A C 1
ATOM 626 O O . ILE A 1 79 ? -3.160 7.832 3.659 1.00 97.44 79 ILE A O 1
ATOM 630 N N . ASP A 1 80 ? -2.911 7.793 5.914 1.00 95.12 80 ASP A N 1
ATOM 631 C CA . ASP A 1 80 ? -4.044 8.667 6.250 1.00 95.12 80 ASP A CA 1
ATOM 632 C C . ASP A 1 80 ? -5.335 8.210 5.541 1.00 95.12 80 ASP A C 1
ATOM 634 O O . ASP A 1 80 ? -5.999 8.985 4.850 1.00 95.12 80 ASP A O 1
ATOM 638 N N . GLY A 1 81 ? -5.585 6.895 5.572 1.00 96.06 81 GLY A N 1
ATOM 639 C CA . GLY A 1 81 ? -6.770 6.282 4.980 1.00 96.06 81 GLY A CA 1
ATOM 640 C C . GLY A 1 81 ? -6.788 6.177 3.458 1.00 96.06 81 GLY A C 1
ATOM 641 O O . GLY A 1 81 ? -7.766 5.717 2.866 1.00 96.06 81 GLY A O 1
ATOM 642 N N . ILE A 1 82 ? -5.706 6.557 2.778 1.00 96.19 82 ILE A N 1
ATOM 643 C CA . ILE A 1 82 ? -5.621 6.509 1.318 1.00 96.19 82 ILE A CA 1
ATOM 644 C C . ILE A 1 82 ? -4.790 5.302 0.886 1.00 96.19 82 ILE A C 1
ATOM 646 O O . ILE A 1 82 ? -3.586 5.248 1.125 1.00 96.19 82 ILE A O 1
ATOM 650 N N . ALA A 1 83 ? -5.408 4.357 0.170 1.00 97.31 83 ALA A N 1
ATOM 651 C CA . ALA A 1 83 ? -4.700 3.250 -0.476 1.00 97.31 83 ALA A CA 1
ATOM 652 C C . ALA A 1 83 ? -3.823 3.756 -1.640 1.00 97.31 83 ALA A C 1
ATOM 654 O O . ALA A 1 83 ? -4.293 4.000 -2.757 1.00 97.31 83 ALA A O 1
ATOM 655 N N . CYS A 1 84 ? -2.521 3.903 -1.399 1.00 97.62 84 CYS A N 1
ATOM 656 C CA . CYS A 1 84 ? -1.564 4.443 -2.357 1.00 97.62 84 CYS A CA 1
ATOM 657 C C . CYS A 1 84 ? -1.106 3.394 -3.385 1.00 97.62 84 CYS A C 1
ATOM 659 O O . CYS A 1 84 ? -0.079 2.736 -3.231 1.00 97.62 84 CYS A O 1
ATOM 661 N N . MET A 1 85 ? -1.856 3.252 -4.479 1.00 96.88 85 MET A N 1
ATOM 662 C CA . MET A 1 85 ? -1.648 2.187 -5.475 1.00 96.88 85 MET A CA 1
ATOM 663 C C . MET A 1 85 ? -1.089 2.676 -6.821 1.00 96.88 85 MET A C 1
ATOM 665 O O . MET A 1 85 ? -1.478 2.186 -7.885 1.00 96.88 85 MET A O 1
ATOM 669 N N . LEU A 1 86 ? -0.184 3.658 -6.798 1.00 97.19 86 LEU A N 1
ATOM 670 C CA . LEU A 1 86 ? 0.435 4.174 -8.022 1.00 97.19 86 LEU A CA 1
ATOM 671 C C . LEU A 1 86 ? 1.327 3.118 -8.715 1.00 97.19 86 LEU A C 1
ATOM 673 O O . LEU A 1 86 ? 1.897 2.246 -8.051 1.00 97.19 86 LEU A O 1
ATOM 677 N N . PRO A 1 87 ? 1.492 3.200 -10.049 1.00 96.62 87 PRO A N 1
ATOM 678 C CA . PRO A 1 87 ? 2.502 2.437 -10.776 1.00 96.62 87 PRO A CA 1
ATOM 679 C C . PRO A 1 87 ? 3.918 2.689 -10.248 1.00 96.62 87 PRO A C 1
ATOM 681 O O . PRO A 1 87 ? 4.253 3.812 -9.877 1.00 96.62 87 PRO A O 1
ATOM 684 N N . ASP A 1 88 ? 4.769 1.662 -10.294 1.00 97.19 88 ASP A N 1
ATOM 685 C CA . ASP A 1 88 ? 6.133 1.683 -9.749 1.00 97.19 88 ASP A CA 1
ATOM 686 C C . ASP A 1 88 ? 6.948 2.913 -10.168 1.00 97.19 88 ASP A C 1
ATOM 688 O O . ASP A 1 88 ? 7.585 3.548 -9.335 1.00 97.19 88 ASP A O 1
ATOM 692 N N . ASN A 1 89 ? 6.898 3.293 -11.447 1.00 95.69 89 ASN A N 1
ATOM 693 C CA . ASN A 1 89 ? 7.676 4.415 -11.973 1.00 95.69 89 ASN A CA 1
ATOM 694 C C . ASN A 1 89 ? 7.281 5.772 -11.366 1.00 95.69 89 ASN A C 1
ATOM 696 O O . ASN A 1 89 ? 8.090 6.690 -11.395 1.00 95.69 89 ASN A O 1
ATOM 700 N N . LEU A 1 90 ? 6.066 5.900 -10.821 1.00 96.69 90 LEU A N 1
ATOM 701 C CA . LEU A 1 90 ? 5.582 7.106 -10.140 1.00 96.69 90 LEU A CA 1
ATOM 702 C C . LEU A 1 90 ? 5.823 7.072 -8.620 1.00 96.69 90 LEU A C 1
ATOM 704 O O . LEU A 1 90 ? 5.451 8.009 -7.921 1.00 96.69 90 LEU A O 1
ATOM 708 N N . ARG A 1 91 ? 6.423 5.992 -8.104 1.00 96.88 91 ARG A N 1
ATOM 709 C CA . ARG A 1 91 ? 6.743 5.795 -6.680 1.00 96.88 91 ARG A CA 1
ATOM 710 C C . ARG A 1 91 ? 8.230 5.956 -6.369 1.00 96.88 91 ARG A C 1
ATOM 712 O O . ARG A 1 91 ? 8.637 5.851 -5.216 1.00 96.88 91 ARG A O 1
ATOM 719 N N . MET A 1 92 ? 9.057 6.180 -7.390 1.00 96.69 92 MET A N 1
ATOM 720 C CA . MET A 1 92 ? 10.512 6.260 -7.236 1.00 96.69 92 MET A CA 1
ATOM 721 C C . MET A 1 92 ? 11.007 7.639 -6.794 1.00 96.69 92 MET A C 1
ATOM 723 O O . MET A 1 92 ? 12.136 7.741 -6.324 1.00 96.69 92 MET A O 1
ATOM 727 N N . ASP A 1 93 ? 10.180 8.680 -6.902 1.00 95.62 93 ASP A N 1
ATOM 728 C CA . ASP A 1 93 ? 10.527 10.051 -6.532 1.00 95.62 93 ASP A CA 1
ATOM 729 C C . ASP A 1 93 ? 9.319 10.839 -5.978 1.00 95.62 93 ASP A C 1
ATOM 731 O O . ASP A 1 93 ? 8.235 10.300 -5.728 1.00 95.62 93 ASP A O 1
ATOM 735 N N . GLY A 1 94 ? 9.538 12.131 -5.721 1.00 96.31 94 GLY A N 1
ATOM 736 C CA . GLY A 1 94 ? 8.488 13.069 -5.342 1.00 96.31 94 GLY A CA 1
ATOM 737 C C . GLY A 1 94 ? 7.869 12.810 -3.967 1.00 96.31 94 GLY A C 1
ATOM 738 O O . GLY A 1 94 ? 8.442 12.142 -3.105 1.00 96.31 94 GLY A O 1
ATOM 739 N N . LYS A 1 95 ? 6.675 13.382 -3.755 1.00 96.25 95 LYS A N 1
ATOM 740 C CA . LYS A 1 95 ? 5.952 13.272 -2.480 1.00 96.25 95 LYS A CA 1
ATOM 741 C C . LYS A 1 95 ? 5.651 11.813 -2.135 1.00 96.25 95 LYS A C 1
ATOM 743 O O . LYS A 1 95 ? 5.874 11.419 -1.000 1.00 96.25 95 LYS A O 1
ATOM 748 N N . GLN A 1 96 ? 5.218 11.015 -3.115 1.00 95.94 96 GLN A N 1
ATOM 749 C CA . GLN A 1 96 ? 4.887 9.609 -2.888 1.00 95.94 96 GLN A CA 1
ATOM 750 C C . GLN A 1 96 ? 6.080 8.855 -2.298 1.00 95.94 96 GLN A C 1
ATOM 752 O O . GLN A 1 96 ? 5.947 8.240 -1.247 1.00 95.94 96 GLN A O 1
ATOM 757 N N . ARG A 1 97 ? 7.268 8.961 -2.910 1.00 97.38 97 ARG A N 1
ATOM 758 C CA . ARG A 1 97 ? 8.458 8.272 -2.402 1.00 97.38 97 ARG A CA 1
ATOM 759 C C . ARG A 1 97 ? 8.810 8.678 -0.971 1.00 97.38 97 ARG A C 1
ATOM 761 O O . ARG A 1 97 ? 9.208 7.822 -0.181 1.00 97.38 97 ARG A O 1
ATOM 768 N N . ILE A 1 98 ? 8.692 9.965 -0.649 1.00 97.88 98 ILE A N 1
ATOM 769 C CA . ILE A 1 98 ? 9.011 10.501 0.681 1.00 97.88 98 ILE A CA 1
ATOM 770 C C . ILE A 1 98 ? 8.064 9.916 1.735 1.00 97.88 98 ILE A C 1
ATOM 772 O O . ILE A 1 98 ? 8.541 9.345 2.715 1.00 97.88 98 ILE A O 1
ATOM 776 N N . GLU A 1 99 ? 6.750 9.997 1.509 1.00 98.25 99 GLU A N 1
ATOM 777 C CA . GLU A 1 99 ? 5.742 9.497 2.455 1.00 98.25 99 GLU A CA 1
ATOM 778 C C . GLU A 1 99 ? 5.823 7.972 2.608 1.00 98.25 99 GLU A C 1
ATOM 780 O O . GLU A 1 99 ? 5.813 7.453 3.719 1.00 98.25 99 GLU A O 1
ATOM 785 N N . GLU A 1 100 ? 6.004 7.236 1.507 1.00 98.06 100 GLU A N 1
ATOM 786 C CA . GLU A 1 100 ? 6.161 5.780 1.551 1.00 98.06 100 GLU A CA 1
ATOM 787 C C . GLU A 1 100 ? 7.438 5.349 2.292 1.00 98.06 100 GLU A C 1
ATOM 789 O O . GLU A 1 100 ? 7.433 4.355 3.016 1.00 98.06 100 GLU A O 1
ATOM 794 N N . THR A 1 101 ? 8.534 6.104 2.158 1.00 98.25 101 THR A N 1
ATOM 795 C CA . THR A 1 101 ? 9.770 5.840 2.914 1.00 98.25 101 THR A CA 1
ATOM 796 C C . THR A 1 101 ? 9.556 6.097 4.409 1.00 98.25 101 THR A C 1
ATOM 798 O O . THR A 1 101 ? 9.961 5.278 5.234 1.00 98.25 101 THR A O 1
ATOM 801 N N . ALA A 1 102 ? 8.881 7.195 4.770 1.00 98.44 102 ALA A N 1
ATOM 802 C CA . ALA A 1 102 ? 8.535 7.498 6.159 1.00 98.44 102 ALA A CA 1
ATOM 803 C C . ALA A 1 102 ? 7.606 6.433 6.766 1.00 98.44 102 ALA A C 1
ATOM 805 O O . ALA A 1 102 ? 7.814 6.011 7.905 1.00 98.44 102 ALA A O 1
ATOM 806 N N . PHE A 1 103 ? 6.636 5.948 5.988 1.00 98.56 103 PHE A N 1
ATOM 807 C CA . PHE A 1 103 ? 5.743 4.858 6.368 1.00 98.56 103 PHE A CA 1
ATOM 808 C C . PHE A 1 103 ? 6.512 3.564 6.666 1.00 98.56 103 PHE A C 1
ATOM 810 O O . PHE A 1 103 ? 6.320 2.964 7.727 1.00 98.56 103 PHE A O 1
ATOM 817 N N . LEU A 1 104 ? 7.422 3.153 5.771 1.00 98.31 104 LEU A N 1
ATOM 818 C CA . LEU A 1 104 ? 8.250 1.965 5.991 1.00 98.31 104 LEU A CA 1
ATOM 819 C C . LEU A 1 104 ? 9.118 2.100 7.248 1.00 98.31 104 LEU A C 1
ATOM 821 O O . LEU A 1 104 ? 9.231 1.135 7.998 1.00 98.31 104 LEU A O 1
ATOM 825 N N . GLU A 1 105 ? 9.723 3.267 7.502 1.00 98.31 105 GLU A N 1
ATOM 826 C CA . GLU A 1 105 ? 10.539 3.479 8.710 1.00 98.31 105 GLU A CA 1
ATOM 827 C C . GLU A 1 105 ? 9.691 3.449 9.987 1.00 98.31 105 GLU A C 1
ATOM 829 O O . GLU A 1 105 ? 10.085 2.826 10.975 1.00 98.31 105 GLU A O 1
ATOM 834 N N . LYS A 1 106 ? 8.500 4.063 9.965 1.00 98.56 106 LYS A N 1
ATOM 835 C CA . LYS A 1 106 ? 7.557 4.064 11.093 1.00 98.56 106 LYS A CA 1
ATOM 836 C C . LYS A 1 106 ? 7.128 2.649 11.482 1.00 98.56 106 LYS A C 1
ATOM 838 O O . LYS A 1 106 ? 7.109 2.319 12.667 1.00 98.56 106 LYS A O 1
ATOM 843 N N . TRP A 1 107 ? 6.810 1.811 10.495 1.00 98.56 107 TRP A N 1
ATOM 844 C CA . TRP A 1 107 ? 6.238 0.475 10.707 1.00 98.56 107 TRP A CA 1
ATOM 845 C C . TRP A 1 107 ? 7.237 -0.677 10.543 1.00 98.56 107 TRP A C 1
ATOM 847 O O . TRP A 1 107 ? 6.857 -1.846 10.607 1.00 98.56 107 TRP A O 1
ATOM 857 N N . LYS A 1 108 ? 8.530 -0.371 10.410 1.00 97.56 108 LYS A N 1
ATOM 858 C CA . LYS A 1 108 ? 9.620 -1.323 10.143 1.00 97.56 108 LYS A CA 1
ATOM 859 C C . LYS A 1 108 ? 9.646 -2.563 11.037 1.00 97.56 108 LYS A C 1
ATOM 861 O O . LYS A 1 108 ? 10.062 -3.624 10.591 1.00 97.56 108 LYS A O 1
ATOM 866 N N . SER A 1 109 ? 9.248 -2.434 12.303 1.00 97.38 109 SER A N 1
ATOM 867 C CA . SER A 1 109 ? 9.237 -3.543 13.269 1.00 97.38 109 SER A CA 1
ATOM 868 C C . SER A 1 109 ? 8.077 -4.523 13.081 1.00 97.38 109 SER A C 1
ATOM 870 O O . SER A 1 109 ? 8.137 -5.630 13.615 1.00 97.38 109 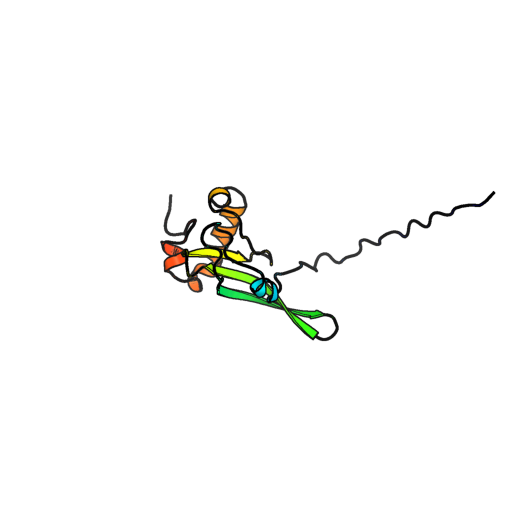SER A O 1
ATOM 872 N N . ARG A 1 110 ? 7.024 -4.115 12.365 1.00 97.81 110 ARG A N 1
ATOM 873 C CA . ARG A 1 110 ? 5.842 -4.933 12.064 1.00 97.81 110 ARG A CA 1
ATOM 874 C C . ARG A 1 110 ? 5.871 -5.478 10.639 1.00 97.81 110 ARG A C 1
ATOM 876 O O . ARG A 1 110 ? 5.427 -6.594 10.417 1.00 97.81 110 ARG A O 1
ATOM 883 N N . ILE A 1 111 ? 6.444 -4.724 9.702 1.00 97.88 111 ILE A N 1
ATOM 884 C CA . ILE A 1 111 ? 6.574 -5.1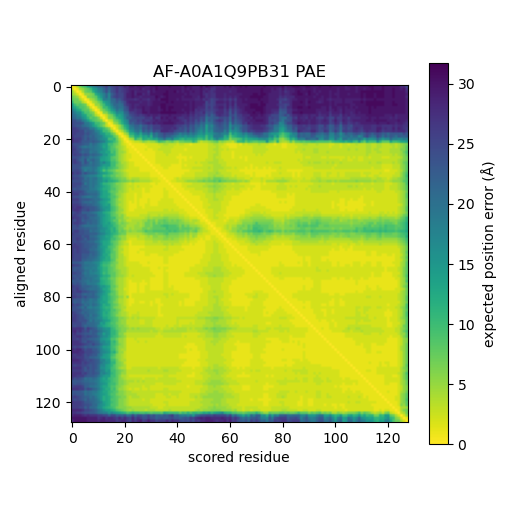28 8.300 1.00 97.88 111 ILE A CA 1
ATOM 885 C C . ILE A 1 111 ? 7.557 -6.301 8.163 1.00 97.88 111 ILE A C 1
ATOM 887 O O . ILE A 1 111 ? 8.637 -6.302 8.755 1.00 97.88 111 ILE A O 1
ATOM 891 N N . ALA A 1 112 ? 7.203 -7.286 7.331 1.00 96.75 112 ALA A N 1
ATOM 892 C CA . ALA A 1 112 ? 8.066 -8.421 7.014 1.00 96.75 112 ALA A CA 1
ATOM 893 C C . ALA A 1 112 ? 9.450 -7.970 6.507 1.00 96.75 112 ALA A C 1
ATOM 895 O O . ALA A 1 112 ? 9.556 -7.099 5.639 1.00 96.75 112 ALA A O 1
ATOM 896 N N . SER A 1 113 ? 10.518 -8.606 7.003 1.00 95.88 113 SER A N 1
ATOM 897 C CA . SER A 1 113 ? 11.902 -8.216 6.692 1.00 95.88 113 SER A CA 1
ATOM 898 C C . SER A 1 113 ? 12.207 -8.219 5.194 1.00 95.88 113 SER A C 1
ATOM 900 O O . SER A 1 113 ? 12.925 -7.345 4.724 1.00 95.88 113 SER A O 1
ATOM 902 N N . ASP A 1 114 ? 11.611 -9.135 4.427 1.00 96.12 114 ASP A N 1
ATOM 903 C CA . ASP A 1 114 ? 11.794 -9.192 2.973 1.00 96.12 114 ASP A CA 1
ATOM 904 C C . ASP A 1 114 ? 11.292 -7.925 2.259 1.00 96.12 114 ASP A C 1
ATOM 906 O O . ASP A 1 114 ? 11.919 -7.463 1.315 1.00 96.12 114 ASP A O 1
ATOM 910 N N . ILE A 1 115 ? 10.228 -7.280 2.749 1.00 97.12 115 ILE A N 1
ATOM 911 C CA . ILE A 1 115 ? 9.760 -6.000 2.193 1.00 97.12 115 ILE A CA 1
ATOM 912 C C . ILE A 1 115 ? 10.740 -4.874 2.547 1.00 97.12 115 ILE A C 1
ATOM 914 O O . ILE A 1 115 ? 11.052 -4.029 1.707 1.00 97.12 115 ILE A O 1
ATOM 918 N N . ILE A 1 116 ? 11.269 -4.880 3.772 1.00 97.56 116 ILE A N 1
ATOM 919 C CA . ILE A 1 116 ? 12.250 -3.891 4.241 1.00 97.56 116 ILE A CA 1
ATOM 920 C C . ILE A 1 116 ? 13.583 -4.006 3.494 1.00 97.56 116 ILE A C 1
ATOM 922 O O . ILE A 1 116 ? 14.249 -2.990 3.278 1.00 97.56 116 ILE A O 1
ATOM 926 N N . GLU A 1 117 ? 13.965 -5.217 3.093 1.00 95.94 117 GLU A N 1
ATOM 927 C CA . GLU A 1 117 ? 15.261 -5.510 2.481 1.00 95.94 117 GLU A CA 1
ATOM 928 C C . GLU A 1 117 ? 15.211 -5.576 0.951 1.00 95.94 117 GLU A C 1
ATOM 930 O O . GLU A 1 117 ? 16.111 -5.046 0.301 1.00 95.94 117 GLU A O 1
ATOM 935 N N . ASN A 1 118 ? 14.153 -6.160 0.384 1.00 96.25 118 ASN A N 1
ATOM 936 C CA . ASN A 1 118 ? 14.015 -6.510 -1.036 1.00 96.25 118 ASN A CA 1
ATOM 937 C C . ASN A 1 118 ? 12.687 -6.046 -1.661 1.00 96.25 118 ASN A C 1
ATOM 939 O O . ASN A 1 118 ? 12.366 -6.431 -2.786 1.00 96.25 118 ASN A O 1
ATOM 943 N N . GLY A 1 119 ? 11.908 -5.224 -0.953 1.00 96.44 119 GLY A N 1
ATOM 944 C CA . GLY A 1 119 ? 10.604 -4.745 -1.401 1.00 96.44 119 GLY A CA 1
ATOM 945 C C . GLY A 1 119 ? 10.600 -4.134 -2.806 1.00 96.44 119 GLY A C 1
ATOM 946 O O . GLY A 1 119 ? 11.552 -3.481 -3.242 1.00 96.44 119 GLY A O 1
ATOM 947 N N . ILE A 1 120 ? 9.479 -4.338 -3.501 1.00 97.00 120 ILE A N 1
ATOM 948 C CA . ILE A 1 120 ? 9.199 -3.816 -4.842 1.00 97.00 120 ILE A CA 1
ATOM 949 C C . ILE A 1 120 ? 8.070 -2.780 -4.718 1.00 97.00 120 ILE A C 1
ATOM 951 O O . ILE A 1 120 ? 7.018 -3.113 -4.165 1.00 97.00 120 ILE A O 1
ATOM 955 N N . PRO A 1 121 ? 8.223 -1.552 -5.247 1.00 96.50 121 PRO A N 1
ATOM 956 C CA . PRO A 1 121 ? 9.263 -1.104 -6.183 1.00 96.50 121 PRO A CA 1
ATOM 957 C C . PRO A 1 121 ? 10.580 -0.655 -5.541 1.00 96.50 121 PRO A C 1
ATOM 959 O O . PRO A 1 121 ? 11.565 -0.462 -6.249 1.00 96.50 121 PRO A O 1
ATOM 962 N N . PHE A 1 122 ? 10.609 -0.490 -4.222 1.00 96.94 122 PHE A N 1
ATOM 963 C CA . PHE A 1 122 ? 11.816 -0.169 -3.470 1.00 96.94 122 PHE A CA 1
ATOM 964 C C . PHE A 1 122 ? 11.723 -0.657 -2.023 1.00 96.94 122 PHE A C 1
ATOM 966 O O . PHE A 1 122 ? 10.682 -1.155 -1.584 1.00 96.94 122 PHE A O 1
ATOM 973 N N . ASN A 1 123 ? 12.814 -0.460 -1.283 1.00 96.06 123 ASN A N 1
ATOM 974 C CA . ASN A 1 123 ? 12.985 -0.874 0.103 1.00 96.06 123 ASN A CA 1
ATOM 975 C C . ASN A 1 123 ? 13.877 0.117 0.891 1.00 96.06 123 ASN A C 1
ATOM 977 O O . ASN A 1 123 ? 14.292 1.145 0.349 1.00 96.06 123 ASN A O 1
ATOM 981 N N . LEU A 1 124 ? 14.154 -0.183 2.167 1.00 94.50 124 LEU A N 1
ATOM 982 C CA . LEU A 1 124 ? 14.974 0.654 3.060 1.00 94.50 124 LEU A CA 1
ATOM 983 C C . LEU A 1 124 ? 16.454 0.231 3.133 1.00 94.50 124 LEU A C 1
ATOM 985 O O . LEU A 1 124 ? 17.243 0.887 3.815 1.00 94.50 124 LEU A O 1
ATOM 989 N N . SER A 1 125 ? 16.846 -0.879 2.500 1.00 86.12 125 SER A N 1
ATOM 990 C CA . SER A 1 125 ? 18.216 -1.406 2.588 1.00 86.12 125 SER A CA 1
ATOM 991 C C . SER A 1 125 ? 19.204 -0.650 1.699 1.00 86.12 125 SER A C 1
ATOM 993 O O . SER A 1 125 ? 20.390 -0.565 2.028 1.00 86.12 125 SER A O 1
ATOM 995 N N . SER A 1 126 ? 18.724 -0.030 0.619 1.00 64.19 126 SER A N 1
ATOM 996 C CA . SER A 1 126 ? 19.510 0.874 -0.218 1.00 64.19 126 SER A CA 1
ATOM 997 C C . SER A 1 126 ? 19.725 2.210 0.498 1.00 64.19 126 SER A C 1
ATOM 999 O O . SER A 1 126 ? 18.961 3.158 0.321 1.00 64.19 126 SER A O 1
ATOM 1001 N N . LYS A 1 127 ? 20.764 2.270 1.335 1.00 49.97 127 LYS A N 1
ATOM 1002 C CA . LYS A 1 127 ? 21.422 3.534 1.677 1.00 49.97 127 LYS A CA 1
ATOM 1003 C C . LYS A 1 127 ? 22.192 4.007 0.446 1.00 49.97 127 LYS A C 1
ATOM 1005 O O . LYS A 1 127 ? 23.104 3.300 0.017 1.00 49.97 127 LYS A O 1
ATOM 1010 N N . ASP A 1 128 ? 21.811 5.162 -0.090 1.00 41.62 128 ASP A N 1
ATOM 1011 C CA . ASP A 1 128 ? 22.710 5.981 -0.912 1.00 41.62 128 ASP A CA 1
ATOM 1012 C C . ASP A 1 128 ? 23.931 6.437 -0.089 1.00 41.62 128 ASP A C 1
ATOM 1014 O O . ASP A 1 128 ? 23.770 6.703 1.131 1.00 41.62 128 ASP A O 1
#

Foldseek 3Di:
DDPPPPPPPPPPPPDPPPPQPAAFPCVQVVDAQPPPVGRHHKDKAADDWDWDQDPNDTGIGGQWIWIADPRPQAIFIRHRRDGGRDDQVVCPDDPNVVVVLVNCVVCVVPDDVCCQCPHPPDHVVDDD

Radius of gyration: 19.9 Å; Cα contacts (8 Å, |Δi|>4): 176; chains: 1; bounding box: 67×54×31 Å

Mean predicted aligned error: 8.4 Å

Solvent-accessible surface area (backbone atoms only — not comparable to full-atom values): 7926 Å² total; per-residue (Å²): 137,84,82,80,79,77,78,76,73,74,78,78,85,73,73,69,100,75,79,76,75,44,30,51,66,71,53,63,80,74,53,51,40,79,51,88,90,63,58,38,69,62,48,78,47,80,76,43,66,51,75,44,81,54,100,90,39,84,41,63,30,33,35,30,31,43,34,35,24,86,88,78,56,36,61,31,48,26,56,82,13,40,76,53,71,72,60,58,88,68,46,75,47,69,70,56,28,52,52,54,50,52,49,49,64,75,43,48,92,75,50,59,64,62,45,46,59,68,19,36,85,57,48,70,61,76,72,129

pLDDT: mean 87.44, std 18.65, range [41.41, 98.81]

Secondary structure (DSSP, 8-state):
----------------TT----EEGGGGGT----STTT----EEEEEEEEEEEETTEEEEEEEEEEEE-TTT-BEEEEETTEE----GGGSSSHHHHHHHHHHHHHHTTTS-HHHHHH-BS--S----